Protein AF-A0A6G3XER3-F1 (afdb_monomer)

Sequence (91 aa):
MDREAVAPLRAAPHATPSERAALGRAARRDAPRSSHAEFTASARRPDPLAVLEAQSADRVPELVPIRYARMTESPFRFYRGAAALMAADLA

InterPro domains:
  IPR018721 Protein of unknown function DUF2252 [PF10009] (59-91)
  IPR018721 Protein of unknown function DUF2252 [PTHR39441] (17-91)

Organism: NCBI:txid2706086

Structure (mmCIF, N/CA/C/O backbone):
data_AF-A0A6G3XER3-F1
#
_entry.id   AF-A0A6G3XER3-F1
#
loop_
_atom_site.group_PDB
_atom_site.id
_atom_site.type_symbol
_atom_site.label_atom_id
_atom_site.label_alt_id
_atom_site.label_comp_id
_atom_site.label_asym_id
_atom_site.label_entity_id
_atom_site.label_seq_id
_atom_site.pdbx_PDB_ins_code
_atom_site.Cartn_x
_atom_site.Cartn_y
_atom_site.Cartn_z
_atom_site.occupancy
_atom_site.B_iso_or_equiv
_atom_site.auth_seq_id
_atom_site.auth_comp_id
_atom_site.auth_asym_id
_atom_site.auth_atom_id
_atom_site.pdbx_PDB_model_num
ATOM 1 N N . MET A 1 1 ? 2.075 -24.840 -6.700 1.00 37.66 1 MET A N 1
ATOM 2 C CA . MET A 1 1 ? 1.976 -23.517 -7.347 1.00 37.66 1 MET A CA 1
ATOM 3 C C . MET A 1 1 ? 3.404 -23.054 -7.546 1.00 37.66 1 MET A C 1
ATOM 5 O O . MET A 1 1 ? 4.072 -22.709 -6.575 1.00 37.66 1 MET A O 1
ATOM 9 N N . ASP A 1 2 ? 3.912 -23.248 -8.756 1.00 34.62 2 ASP A N 1
ATOM 10 C CA . ASP A 1 2 ? 5.340 -23.187 -9.055 1.00 34.62 2 ASP A CA 1
ATOM 11 C C . ASP A 1 2 ? 5.875 -21.762 -8.900 1.00 34.62 2 ASP A C 1
ATOM 13 O O . ASP A 1 2 ? 5.487 -20.838 -9.613 1.00 34.62 2 ASP A O 1
ATOM 17 N N . ARG A 1 3 ? 6.791 -21.584 -7.943 1.00 42.88 3 ARG A N 1
ATOM 18 C CA . ARG A 1 3 ? 7.502 -20.324 -7.649 1.00 42.88 3 ARG A CA 1
ATOM 19 C C . ARG A 1 3 ? 8.549 -19.961 -8.713 1.00 42.88 3 ARG A C 1
ATOM 21 O O . ARG A 1 3 ? 9.427 -19.145 -8.448 1.00 42.88 3 ARG A O 1
ATOM 28 N N . GLU A 1 4 ? 8.480 -20.561 -9.895 1.00 35.88 4 GLU A N 1
ATOM 29 C CA . GLU A 1 4 ? 9.493 -20.428 -10.945 1.00 35.88 4 GLU A CA 1
ATOM 30 C C . GLU A 1 4 ? 9.208 -19.263 -11.908 1.00 35.88 4 GLU A C 1
ATOM 32 O O . GLU A 1 4 ? 10.108 -18.770 -12.579 1.00 35.88 4 GLU A O 1
ATOM 37 N N . ALA A 1 5 ? 7.982 -18.729 -11.915 1.00 41.25 5 ALA A N 1
ATOM 38 C CA . ALA A 1 5 ? 7.579 -17.677 -12.852 1.00 41.25 5 ALA A CA 1
ATOM 39 C C . ALA A 1 5 ? 7.934 -16.236 -12.419 1.00 41.25 5 ALA A C 1
ATOM 41 O O . ALA A 1 5 ? 7.637 -15.288 -13.145 1.00 41.25 5 ALA A O 1
ATOM 42 N N . VAL A 1 6 ? 8.578 -16.029 -11.262 1.00 43.28 6 VAL A N 1
ATOM 43 C CA . VAL A 1 6 ? 8.896 -14.681 -10.742 1.00 43.28 6 VAL A CA 1
ATOM 44 C C . VAL A 1 6 ? 10.384 -14.344 -10.888 1.00 43.28 6 VAL A C 1
ATOM 46 O O . VAL A 1 6 ? 11.023 -13.985 -9.906 1.00 43.28 6 VAL A O 1
ATOM 49 N N . ALA A 1 7 ? 10.973 -14.452 -12.085 1.00 47.53 7 ALA A N 1
ATOM 50 C CA . ALA A 1 7 ? 12.209 -13.717 -12.409 1.00 47.53 7 ALA A CA 1
ATOM 51 C C . ALA A 1 7 ? 12.615 -13.784 -13.896 1.00 47.53 7 ALA A C 1
ATOM 53 O O . ALA A 1 7 ? 13.467 -14.587 -14.263 1.00 47.53 7 ALA A O 1
ATOM 54 N N . PRO A 1 8 ? 12.167 -12.824 -14.722 1.00 50.12 8 PRO A N 1
ATOM 55 C CA . PRO A 1 8 ? 13.015 -12.311 -15.802 1.00 50.12 8 PRO A CA 1
ATOM 56 C C . PRO A 1 8 ? 13.528 -10.887 -15.513 1.00 50.12 8 PRO A C 1
ATOM 58 O O . PRO A 1 8 ? 14.333 -10.346 -16.263 1.00 50.12 8 PRO A O 1
ATOM 61 N N . LEU A 1 9 ? 13.079 -10.258 -14.419 1.00 53.25 9 LEU A N 1
ATOM 62 C CA . LEU A 1 9 ? 13.339 -8.840 -14.127 1.00 53.25 9 LEU A CA 1
ATOM 63 C C . LEU A 1 9 ? 14.565 -8.568 -13.247 1.00 53.25 9 LEU A C 1
ATOM 65 O O . LEU A 1 9 ? 14.967 -7.412 -13.105 1.00 53.25 9 LEU A O 1
ATOM 69 N N . ARG A 1 10 ? 15.183 -9.594 -12.655 1.00 60.97 10 ARG A N 1
ATOM 70 C CA . ARG A 1 10 ? 16.461 -9.408 -11.962 1.00 60.97 10 ARG A CA 1
ATOM 71 C C . ARG A 1 10 ? 17.569 -9.427 -13.002 1.00 60.97 10 ARG A C 1
ATOM 73 O O . ARG A 1 10 ? 17.805 -10.454 -13.628 1.00 60.97 10 ARG A O 1
ATOM 80 N N . ALA A 1 11 ? 18.235 -8.287 -13.187 1.00 63.78 11 ALA A N 1
ATOM 81 C CA . ALA A 1 11 ? 19.460 -8.244 -13.973 1.00 63.78 11 ALA A CA 1
ATOM 82 C C . ALA A 1 11 ? 20.426 -9.320 -13.457 1.00 63.78 11 ALA A C 1
ATOM 84 O O . ALA A 1 11 ? 20.544 -9.498 -12.240 1.00 63.78 11 ALA A O 1
ATOM 85 N N . ALA A 1 12 ? 21.086 -10.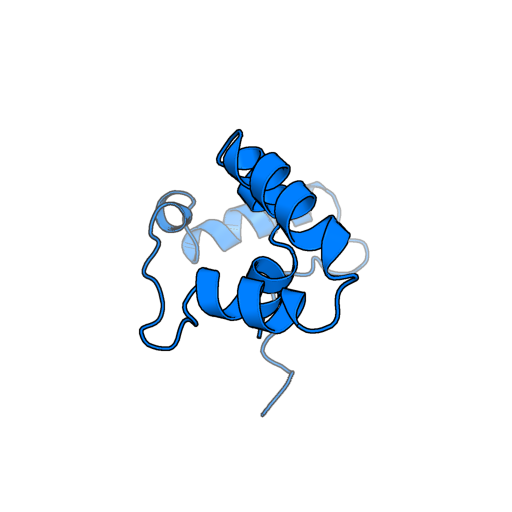029 -14.376 1.00 74.62 12 ALA A N 1
ATOM 86 C CA . ALA A 1 12 ? 22.066 -11.045 -14.019 1.00 74.62 12 ALA A CA 1
ATOM 87 C C . ALA A 1 12 ? 23.088 -10.467 -13.020 1.00 74.62 12 ALA A C 1
ATOM 89 O O . ALA A 1 12 ? 23.447 -9.283 -13.133 1.00 74.62 12 ALA A O 1
ATOM 90 N N . PRO A 1 13 ? 23.556 -11.263 -12.040 1.00 77.94 13 PRO A N 1
ATOM 91 C CA . PRO A 1 13 ? 24.653 -10.849 -11.178 1.00 77.94 13 PRO A CA 1
ATOM 92 C C . PRO A 1 13 ? 25.800 -10.286 -12.030 1.00 77.94 13 PRO A C 1
ATOM 94 O O . PRO A 1 13 ? 26.166 -10.881 -13.038 1.00 77.94 13 PRO A O 1
ATOM 97 N N . HIS A 1 14 ? 26.331 -9.123 -11.642 1.00 85.69 14 HIS A N 1
ATOM 98 C CA . HIS A 1 14 ? 27.405 -8.399 -12.345 1.00 85.69 14 HIS A CA 1
ATOM 99 C C . HIS A 1 14 ? 27.056 -7.738 -13.692 1.00 85.69 14 HIS A C 1
ATOM 101 O O . HIS A 1 14 ? 27.962 -7.241 -14.357 1.00 85.69 14 HIS A O 1
ATOM 107 N N . ALA A 1 15 ? 25.778 -7.626 -14.072 1.00 88.94 15 ALA A N 1
ATOM 108 C CA . ALA A 1 15 ? 25.393 -6.854 -15.257 1.00 88.94 15 ALA A CA 1
ATOM 109 C C . ALA A 1 15 ? 25.891 -5.400 -15.175 1.00 88.94 15 ALA A C 1
ATOM 111 O O . ALA A 1 15 ? 25.634 -4.679 -14.198 1.00 88.94 15 ALA A O 1
ATOM 112 N N . THR A 1 16 ? 26.543 -4.938 -16.234 1.00 94.06 16 THR A N 1
ATOM 113 C CA . THR A 1 16 ? 26.981 -3.553 -16.395 1.00 94.06 16 THR A CA 1
ATOM 114 C C . THR A 1 16 ? 25.780 -2.595 -16.409 1.00 94.06 16 THR A C 1
ATOM 116 O O . THR A 1 16 ? 24.655 -2.983 -16.746 1.00 94.06 16 THR A O 1
ATOM 119 N N . PRO A 1 17 ? 25.971 -1.303 -16.083 1.00 94.06 17 PRO A N 1
ATOM 120 C CA . PRO A 1 17 ? 24.903 -0.309 -16.206 1.00 94.06 17 PRO A CA 1
ATOM 121 C C . PRO A 1 17 ? 24.247 -0.267 -17.599 1.00 94.06 17 PRO A C 1
ATOM 123 O O . PRO A 1 17 ? 23.031 -0.091 -17.690 1.00 94.06 17 PRO A O 1
ATOM 126 N N . SER A 1 18 ? 25.026 -0.472 -18.670 1.00 95.38 18 SER A N 1
ATOM 127 C CA . SER A 1 18 ? 24.524 -0.487 -20.052 1.00 95.38 18 SER A CA 1
ATOM 128 C C . SER A 1 18 ? 23.594 -1.674 -20.311 1.00 95.38 18 SER A C 1
ATOM 130 O O . SER A 1 18 ? 22.501 -1.496 -20.853 1.00 95.38 18 SER A O 1
ATOM 132 N N . GLU A 1 19 ? 23.974 -2.868 -19.852 1.00 92.31 19 GLU A N 1
ATOM 133 C CA . GLU A 1 19 ? 23.163 -4.083 -19.986 1.00 92.31 19 GLU A CA 1
ATOM 134 C C . GLU A 1 19 ? 21.850 -3.972 -19.208 1.00 92.31 19 GLU A C 1
ATOM 136 O O . GLU A 1 19 ? 20.788 -4.280 -19.748 1.00 92.31 19 GLU A O 1
ATOM 141 N N . ARG A 1 20 ? 21.874 -3.435 -17.978 1.00 91.00 20 ARG A N 1
ATOM 142 C CA . ARG A 1 20 ? 20.640 -3.181 -17.207 1.00 91.00 20 ARG A CA 1
ATOM 143 C C . ARG A 1 20 ? 19.720 -2.186 -17.911 1.00 91.00 20 ARG A C 1
ATOM 145 O O . ARG A 1 20 ? 18.506 -2.382 -17.952 1.00 91.00 20 ARG A O 1
ATOM 152 N N . ALA A 1 21 ? 20.288 -1.127 -18.488 1.00 92.19 21 ALA A N 1
ATOM 153 C CA . ALA A 1 21 ? 19.521 -0.153 -19.254 1.00 92.19 21 ALA A CA 1
ATOM 154 C C . ALA A 1 21 ? 18.926 -0.769 -20.533 1.00 92.19 21 ALA A C 1
ATOM 156 O O . ALA A 1 21 ? 17.782 -0.468 -20.876 1.00 92.19 21 ALA A O 1
ATOM 157 N N . ALA A 1 22 ? 19.669 -1.639 -21.225 1.00 92.56 22 ALA A N 1
ATOM 158 C CA . ALA A 1 22 ? 19.188 -2.368 -22.396 1.00 92.56 22 ALA A CA 1
ATOM 159 C C . ALA A 1 22 ? 18.046 -3.332 -22.038 1.00 92.56 22 ALA A C 1
ATOM 161 O O . ALA A 1 22 ? 17.015 -3.307 -22.711 1.00 92.56 22 ALA A O 1
ATOM 162 N N . LEU A 1 23 ? 18.174 -4.082 -20.938 1.00 91.12 23 LEU A N 1
ATOM 163 C CA . LEU A 1 23 ? 17.121 -4.958 -20.418 1.00 91.12 23 LEU A CA 1
ATOM 164 C C . LEU A 1 23 ? 15.847 -4.165 -20.088 1.00 91.12 23 LEU A C 1
ATOM 166 O O . LEU A 1 23 ? 14.760 -4.511 -20.542 1.00 91.12 23 LEU A O 1
ATOM 170 N N . GLY A 1 24 ? 15.983 -3.040 -19.380 1.00 90.44 24 GLY A N 1
ATOM 171 C CA . GLY A 1 24 ? 14.851 -2.168 -19.063 1.00 90.44 24 GLY A CA 1
ATOM 172 C C . GLY A 1 24 ? 14.211 -1.509 -20.291 1.00 90.44 24 GLY A C 1
ATOM 173 O O . GLY A 1 24 ? 13.016 -1.228 -20.277 1.00 90.44 24 GLY A O 1
ATOM 174 N N . ARG A 1 25 ? 14.970 -1.256 -21.369 1.00 93.19 25 ARG A N 1
ATOM 175 C CA . ARG A 1 25 ? 14.404 -0.815 -22.658 1.00 93.19 25 ARG A CA 1
ATOM 176 C C . ARG A 1 25 ? 13.640 -1.943 -23.345 1.00 93.19 25 ARG A C 1
ATOM 178 O O . ARG A 1 25 ? 12.554 -1.687 -23.851 1.00 93.19 25 ARG A O 1
ATOM 185 N N . ALA A 1 26 ? 14.186 -3.157 -23.347 1.00 92.81 26 ALA A N 1
ATOM 186 C CA . ALA A 1 26 ? 13.551 -4.327 -23.943 1.00 92.81 26 ALA A CA 1
ATOM 187 C C . ALA A 1 26 ? 12.214 -4.669 -23.264 1.00 92.81 26 ALA A C 1
ATOM 189 O O . ALA A 1 26 ? 11.226 -4.861 -23.967 1.00 92.81 26 ALA A O 1
ATOM 190 N N . ALA A 1 27 ? 12.160 -4.628 -21.928 1.00 92.00 27 ALA A N 1
ATOM 191 C CA . ALA A 1 27 ? 10.952 -4.897 -21.142 1.00 92.00 27 ALA A CA 1
ATOM 192 C C . ALA A 1 27 ? 9.770 -3.960 -21.466 1.00 92.00 27 ALA A C 1
ATOM 194 O O . ALA A 1 27 ? 8.616 -4.319 -21.257 1.00 92.00 27 ALA A O 1
ATOM 195 N N . ARG A 1 28 ? 10.028 -2.766 -22.022 1.00 94.19 28 ARG A N 1
ATOM 196 C CA . ARG A 1 28 ? 8.966 -1.820 -22.417 1.00 94.19 28 ARG A CA 1
ATOM 197 C C . ARG A 1 28 ? 8.140 -2.284 -23.613 1.00 94.19 28 ARG A C 1
ATOM 199 O O . ARG A 1 28 ? 7.111 -1.672 -23.876 1.00 94.19 28 ARG A O 1
ATOM 206 N N . ARG A 1 29 ? 8.591 -3.300 -24.356 1.00 93.88 29 ARG A N 1
ATOM 207 C CA . ARG A 1 29 ? 7.776 -3.919 -25.412 1.00 93.88 29 ARG A CA 1
ATOM 208 C C . ARG A 1 29 ? 6.608 -4.704 -24.821 1.00 93.88 29 ARG A C 1
ATOM 210 O O . ARG A 1 29 ? 5.524 -4.658 -25.384 1.00 93.88 29 ARG A O 1
ATOM 217 N N . ASP A 1 30 ? 6.837 -5.345 -23.677 1.00 92.81 30 ASP A N 1
ATOM 218 C CA . ASP A 1 30 ? 5.845 -6.187 -23.004 1.00 92.81 30 ASP A CA 1
ATOM 219 C C . ASP A 1 30 ? 5.020 -5.380 -21.988 1.00 92.81 30 ASP A C 1
ATOM 221 O O . ASP A 1 30 ? 3.826 -5.608 -21.830 1.00 92.81 30 ASP A O 1
ATOM 225 N N . ALA A 1 31 ? 5.641 -4.390 -21.334 1.00 91.69 31 ALA A N 1
ATOM 226 C CA . ALA A 1 31 ? 4.990 -3.458 -20.411 1.00 91.69 31 ALA A CA 1
ATOM 227 C C . ALA A 1 31 ? 5.316 -1.994 -20.781 1.00 91.69 31 ALA A C 1
ATOM 229 O O . ALA A 1 31 ? 6.254 -1.398 -20.231 1.00 91.69 31 ALA A O 1
ATOM 230 N N . PRO A 1 32 ? 4.593 -1.395 -21.748 1.00 94.00 32 PRO A N 1
ATOM 231 C CA . PRO A 1 32 ? 4.772 0.005 -22.123 1.00 94.00 32 PRO A CA 1
ATOM 232 C C . PRO A 1 32 ? 4.504 0.952 -20.950 1.00 94.00 32 PRO A C 1
ATOM 234 O O . PRO A 1 32 ? 3.635 0.717 -20.124 1.00 94.00 32 PRO A O 1
ATOM 237 N N . ARG A 1 33 ? 5.178 2.108 -20.904 1.00 92.88 33 ARG A N 1
ATOM 238 C CA . ARG A 1 33 ? 4.989 3.073 -19.800 1.00 92.88 33 ARG A CA 1
ATOM 239 C C . ARG A 1 33 ? 3.540 3.544 -19.637 1.00 92.88 33 ARG A C 1
ATOM 241 O O . ARG A 1 33 ? 3.121 3.812 -18.518 1.00 92.88 33 ARG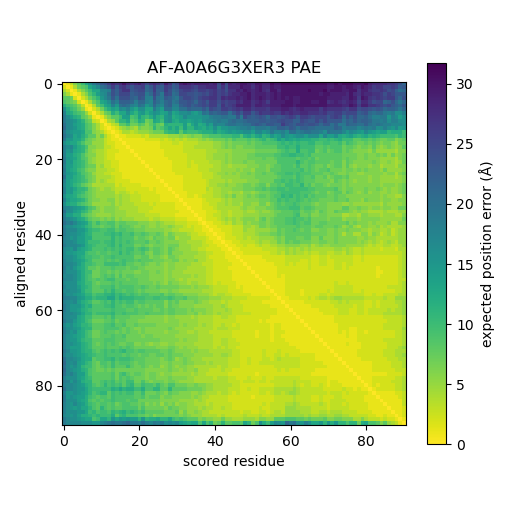 A O 1
ATOM 248 N N . SER A 1 34 ? 2.809 3.669 -20.743 1.00 93.75 34 SER A N 1
ATOM 249 C CA . SER A 1 34 ? 1.406 4.088 -20.748 1.00 93.75 34 SER A CA 1
ATOM 250 C C . SER A 1 34 ? 0.481 3.064 -20.095 1.00 93.75 34 SER A C 1
ATOM 252 O O . SER A 1 34 ? -0.515 3.471 -19.510 1.00 93.75 34 SER A O 1
ATOM 254 N N . SER A 1 35 ? 0.816 1.768 -20.122 1.00 93.31 35 SER A N 1
ATOM 255 C CA . SER A 1 35 ? -0.036 0.739 -19.516 1.00 93.31 35 SER A CA 1
ATOM 256 C C . SER A 1 35 ? -0.061 0.830 -17.988 1.00 93.31 35 SER A C 1
ATOM 258 O O . SER A 1 35 ? -0.996 0.352 -17.364 1.00 93.31 35 SER A O 1
ATOM 260 N N . HIS A 1 36 ? 0.922 1.489 -17.361 1.00 91.00 36 HIS A N 1
ATOM 261 C CA . HIS A 1 36 ? 0.909 1.747 -15.915 1.00 91.00 36 HIS A CA 1
ATOM 262 C C . HIS A 1 36 ? -0.133 2.787 -15.481 1.00 91.00 36 HIS A C 1
ATOM 264 O O . HIS A 1 36 ? -0.379 2.924 -14.286 1.00 91.00 36 HIS A O 1
ATOM 270 N N . ALA A 1 37 ? -0.710 3.548 -16.419 1.00 93.75 37 ALA A N 1
ATOM 271 C CA . ALA A 1 37 ? -1.804 4.469 -16.119 1.00 93.75 37 ALA A CA 1
ATOM 272 C C . ALA A 1 37 ? -3.152 3.742 -15.987 1.00 93.75 37 ALA A C 1
ATOM 274 O O . ALA A 1 37 ? -4.081 4.276 -15.383 1.00 93.75 37 ALA A O 1
ATOM 275 N N . GLU A 1 38 ? -3.264 2.536 -16.546 1.00 91.31 38 GLU A N 1
ATOM 276 C CA . GLU A 1 38 ? -4.472 1.730 -16.460 1.00 91.31 38 GLU A CA 1
ATOM 277 C C . GLU A 1 38 ? -4.525 1.027 -15.103 1.00 91.31 38 GLU A C 1
ATOM 279 O O . GLU A 1 38 ? -3.639 0.257 -14.733 1.00 91.31 38 GLU A O 1
ATOM 284 N N . PHE A 1 39 ? -5.592 1.287 -14.352 1.00 87.38 39 PHE A N 1
ATOM 285 C CA . PHE A 1 39 ? -5.879 0.593 -13.106 1.00 87.38 39 PHE A CA 1
ATOM 286 C C . PHE A 1 39 ? -7.326 0.117 -13.115 1.00 87.38 39 PHE A C 1
ATOM 288 O O . PHE A 1 39 ? -8.257 0.916 -13.169 1.00 87.38 39 PHE A O 1
ATOM 295 N N . THR A 1 40 ? -7.505 -1.199 -13.028 1.00 89.81 40 THR A N 1
ATOM 296 C CA . THR A 1 40 ? -8.808 -1.826 -12.807 1.00 89.81 40 THR A CA 1
ATOM 297 C C . THR A 1 40 ? -8.725 -2.623 -11.518 1.00 89.81 40 THR A C 1
ATOM 299 O O . THR A 1 40 ? -7.946 -3.572 -11.417 1.00 89.81 40 THR A O 1
ATOM 302 N N . ALA A 1 41 ? -9.501 -2.226 -10.511 1.00 85.75 41 ALA A N 1
ATOM 303 C CA . ALA A 1 41 ? -9.528 -2.943 -9.246 1.00 85.75 41 ALA A CA 1
ATOM 304 C C . ALA A 1 41 ? -10.118 -4.350 -9.437 1.00 85.75 41 ALA A C 1
ATOM 306 O O . ALA A 1 41 ? -11.122 -4.531 -10.126 1.00 85.75 41 ALA A O 1
ATOM 307 N N . SER A 1 42 ? -9.510 -5.347 -8.792 1.00 87.44 42 SER A N 1
ATOM 308 C CA . SER A 1 42 ? -10.077 -6.695 -8.717 1.00 87.44 42 SER A CA 1
ATOM 309 C C . SER A 1 42 ? -11.446 -6.655 -8.039 1.00 87.44 42 SER A C 1
ATOM 311 O O . SER A 1 42 ? -11.596 -6.032 -6.990 1.00 87.44 42 SER A O 1
ATOM 313 N N . ALA A 1 43 ? -12.418 -7.404 -8.565 1.00 89.94 43 ALA A N 1
ATOM 314 C CA . ALA A 1 43 ? -13.722 -7.582 -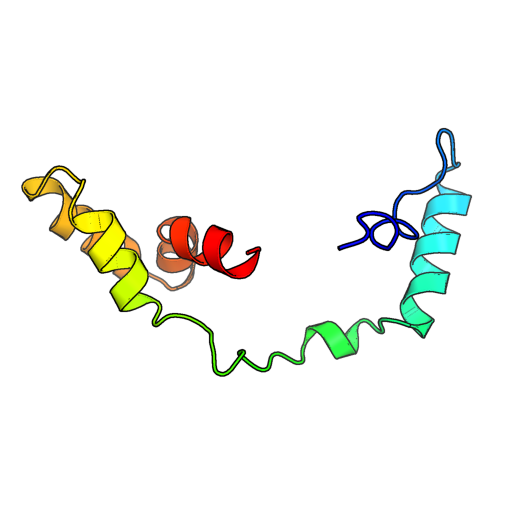7.917 1.00 89.94 43 ALA A CA 1
ATOM 315 C C . ALA A 1 43 ? -13.619 -8.233 -6.522 1.00 89.94 43 ALA A C 1
ATOM 317 O O . ALA A 1 43 ? -14.550 -8.153 -5.730 1.00 89.94 43 ALA A O 1
ATOM 318 N N . ARG A 1 44 ? -12.485 -8.879 -6.216 1.00 89.44 44 ARG A N 1
ATOM 319 C CA . ARG A 1 44 ? -12.189 -9.486 -4.908 1.00 89.44 44 ARG A CA 1
ATOM 320 C C . ARG A 1 44 ? -11.408 -8.558 -3.973 1.00 89.44 44 ARG A C 1
ATOM 322 O O . ARG A 1 44 ? -10.993 -9.002 -2.907 1.00 89.44 44 ARG A O 1
ATOM 329 N N . ARG A 1 45 ? -11.138 -7.311 -4.376 1.00 87.88 45 ARG A N 1
ATOM 330 C CA . ARG A 1 45 ? -10.395 -6.364 -3.541 1.00 87.88 45 ARG A CA 1
ATOM 331 C C . ARG A 1 45 ? -11.215 -6.051 -2.277 1.00 87.88 45 ARG A C 1
ATOM 333 O O . ARG A 1 45 ? -12.374 -5.667 -2.422 1.00 87.88 45 ARG A O 1
ATOM 340 N N . PRO A 1 46 ? -10.644 -6.193 -1.067 1.00 90.19 46 PRO A N 1
ATOM 341 C CA . PRO A 1 46 ? -11.333 -5.826 0.165 1.00 90.19 46 PRO A CA 1
ATOM 342 C C . PRO A 1 46 ? -11.711 -4.345 0.182 1.00 90.19 46 PRO A C 1
ATOM 344 O O . PRO A 1 46 ? -10.982 -3.513 -0.366 1.00 90.19 46 PRO A O 1
ATOM 347 N N . ASP A 1 47 ? -12.811 -4.013 0.859 1.00 92.19 47 ASP A N 1
ATOM 348 C CA . ASP A 1 47 ? -13.135 -2.619 1.156 1.00 92.19 47 ASP A CA 1
ATOM 349 C C . ASP A 1 47 ? -11.999 -1.993 1.989 1.00 92.19 47 ASP A C 1
ATOM 351 O O . ASP A 1 47 ? -11.667 -2.505 3.066 1.00 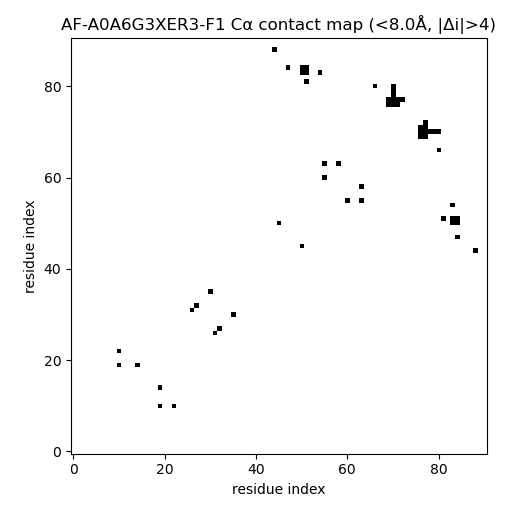92.19 47 ASP A O 1
ATOM 355 N N . PRO A 1 48 ? -11.388 -0.890 1.516 1.00 91.38 48 PRO A N 1
ATOM 356 C CA . PRO A 1 48 ? -10.348 -0.195 2.251 1.00 91.38 48 PRO A CA 1
ATOM 357 C C . PRO A 1 48 ? -10.719 0.173 3.690 1.00 91.38 48 PRO A C 1
ATOM 359 O O . PRO A 1 48 ? -9.851 0.139 4.565 1.00 91.38 48 PRO A O 1
ATOM 362 N N . LEU A 1 49 ? -11.979 0.528 3.951 1.00 92.25 49 LEU A N 1
ATOM 363 C CA . LEU A 1 49 ? -12.413 0.895 5.299 1.00 92.25 49 LEU A CA 1
ATOM 364 C C . LEU A 1 49 ? -12.514 -0.333 6.202 1.00 92.25 49 LEU A C 1
ATOM 366 O O . LEU A 1 49 ? -11.957 -0.309 7.299 1.00 92.25 49 LEU A O 1
ATOM 370 N N . ALA A 1 50 ? -13.074 -1.437 5.705 1.00 94.81 50 ALA A N 1
ATOM 371 C CA . ALA A 1 50 ? -13.127 -2.699 6.442 1.00 94.81 50 ALA A CA 1
ATOM 372 C C . ALA A 1 50 ? -11.731 -3.199 6.870 1.00 94.81 50 ALA A C 1
ATOM 374 O O . ALA A 1 50 ? -11.554 -3.686 7.988 1.00 94.81 50 ALA A O 1
ATOM 375 N N . VAL A 1 51 ? -10.704 -3.034 6.025 1.00 94.38 51 VAL A N 1
ATOM 376 C CA . VAL A 1 51 ? -9.317 -3.382 6.393 1.00 94.38 51 VAL A CA 1
ATOM 377 C C . VAL A 1 51 ? -8.792 -2.484 7.519 1.00 94.38 51 VAL A C 1
ATOM 379 O O . VAL A 1 51 ? -8.114 -2.961 8.432 1.00 94.38 51 VAL A O 1
ATOM 382 N N . LEU A 1 52 ? -9.089 -1.181 7.476 1.00 93.88 52 LEU A N 1
ATOM 383 C CA . LEU A 1 52 ? -8.674 -0.245 8.523 1.00 93.88 52 LEU A CA 1
ATOM 384 C C . LEU A 1 52 ? -9.390 -0.518 9.849 1.00 93.88 52 LEU A C 1
ATOM 386 O O . LEU A 1 52 ? -8.750 -0.436 10.899 1.00 93.88 52 LEU A O 1
ATOM 390 N N . GLU A 1 53 ? -10.671 -0.870 9.807 1.00 94.56 53 GLU A N 1
ATOM 391 C CA . GLU A 1 53 ? -11.478 -1.232 10.973 1.00 94.56 53 GLU A CA 1
ATOM 392 C C . GLU A 1 53 ? -10.978 -2.520 11.623 1.00 94.56 53 GLU A C 1
ATOM 394 O O . GLU A 1 53 ? -10.678 -2.513 12.818 1.00 94.56 53 GLU A O 1
ATOM 399 N N . ALA A 1 54 ? -10.767 -3.580 10.834 1.00 94.56 54 ALA A N 1
ATOM 400 C CA . ALA A 1 54 ? -10.193 -4.835 11.318 1.00 94.56 54 ALA A CA 1
ATOM 401 C C . ALA A 1 54 ? -8.833 -4.605 11.994 1.00 94.56 54 ALA A C 1
ATOM 403 O O . ALA A 1 54 ? -8.580 -5.097 13.088 1.00 94.56 54 ALA A O 1
ATOM 404 N N . GLN A 1 55 ? -7.976 -3.772 11.395 1.00 93.00 55 GLN A N 1
ATOM 405 C CA . GLN A 1 55 ? -6.689 -3.417 11.990 1.00 93.00 55 GLN A CA 1
ATOM 406 C C . GLN A 1 55 ? -6.817 -2.503 13.221 1.00 93.00 55 GLN A C 1
ATOM 408 O O . GLN A 1 55 ? -5.863 -2.388 13.989 1.00 93.00 55 GLN A O 1
ATOM 413 N N . SER A 1 56 ? -7.922 -1.773 13.376 1.00 94.56 56 SER A N 1
ATOM 414 C CA . SER A 1 56 ? -8.151 -0.878 14.517 1.00 94.56 56 SER A CA 1
ATOM 415 C C . SER A 1 56 ? -8.659 -1.627 15.745 1.00 94.56 56 SER A C 1
ATOM 417 O O . SER A 1 56 ? -8.433 -1.146 16.851 1.00 94.56 56 SER A O 1
ATOM 419 N N . ALA A 1 57 ? -9.269 -2.802 15.564 1.00 95.44 57 ALA A N 1
ATOM 420 C CA . ALA A 1 57 ? -9.763 -3.645 16.651 1.00 95.44 57 ALA A CA 1
ATOM 421 C C . ALA A 1 57 ? -8.660 -4.047 17.652 1.00 95.44 57 ALA A C 1
ATOM 423 O O . ALA A 1 57 ? -8.911 -4.090 18.851 1.00 95.44 57 ALA A O 1
ATOM 424 N N . ASP A 1 58 ? -7.425 -4.240 17.173 1.00 95.19 58 ASP A N 1
ATOM 425 C CA . ASP A 1 58 ? -6.265 -4.613 18.000 1.00 95.19 58 ASP A CA 1
ATOM 426 C C . ASP A 1 58 ? -5.424 -3.403 18.468 1.00 95.19 58 ASP A C 1
ATOM 428 O O . ASP A 1 58 ? -4.292 -3.552 18.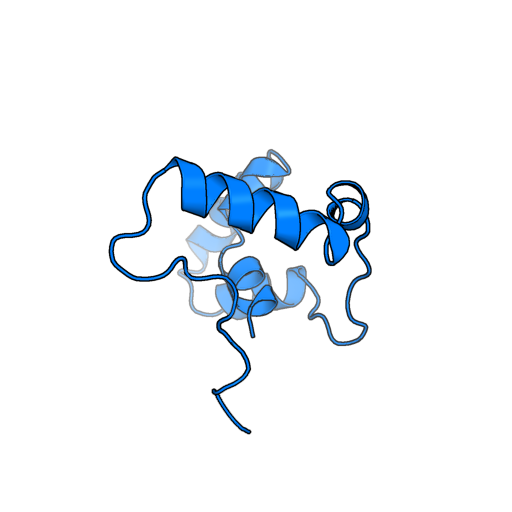942 1.00 95.19 58 ASP A O 1
ATOM 432 N N . ARG A 1 59 ? -5.908 -2.167 18.277 1.00 94.69 59 ARG A N 1
ATOM 433 C CA . ARG A 1 59 ? -5.195 -0.937 18.672 1.00 94.69 59 ARG A CA 1
ATOM 434 C C . ARG A 1 59 ? -5.708 -0.403 20.002 1.00 94.69 59 ARG A C 1
ATOM 436 O O . ARG A 1 59 ? -6.821 -0.685 20.418 1.00 94.69 59 ARG A O 1
ATOM 443 N N . VAL A 1 60 ? -4.891 0.445 20.629 1.00 97.69 60 VAL A N 1
ATOM 444 C CA . VAL A 1 60 ? -5.297 1.241 21.796 1.00 97.69 60 VAL A CA 1
ATOM 445 C C . VAL A 1 60 ? -6.495 2.124 21.397 1.00 97.69 60 VAL A C 1
ATOM 447 O O . VAL A 1 60 ? -6.304 3.007 20.548 1.00 97.69 60 VAL A O 1
ATOM 450 N N . PRO A 1 61 ? -7.705 1.896 21.948 1.00 96.81 61 PRO A N 1
ATOM 451 C CA . PRO A 1 61 ? -8.942 2.505 21.451 1.00 96.81 61 PRO A CA 1
ATOM 452 C C . PRO A 1 61 ? -8.913 4.036 21.422 1.00 96.81 61 PRO A C 1
ATOM 454 O O . PRO A 1 61 ? -9.359 4.655 20.458 1.00 96.81 61 PRO A O 1
ATOM 457 N N . GLU A 1 62 ? -8.306 4.659 22.428 1.00 97.81 62 GLU A N 1
ATOM 458 C CA . GLU A 1 62 ? -8.220 6.113 22.588 1.00 97.81 62 GLU A CA 1
ATOM 459 C C . GLU A 1 62 ? -7.363 6.777 21.498 1.00 97.81 62 GLU A C 1
ATOM 461 O O . GLU A 1 62 ? -7.509 7.967 21.215 1.00 97.81 62 GLU A O 1
ATOM 466 N N . LEU A 1 63 ? -6.478 6.015 20.846 1.00 97.38 63 LEU A N 1
ATOM 467 C CA . LEU A 1 63 ? -5.613 6.508 19.773 1.00 97.38 63 LEU A CA 1
ATOM 468 C C . LEU A 1 63 ? -6.217 6.313 18.376 1.00 97.38 63 LEU A C 1
ATOM 470 O O . LEU A 1 63 ? -5.738 6.924 17.414 1.00 97.38 63 LEU A O 1
ATOM 474 N N . VAL A 1 64 ? -7.267 5.497 18.239 1.00 96.62 64 VAL A N 1
ATOM 475 C CA . VAL A 1 64 ? -7.929 5.231 16.952 1.00 96.62 64 VAL A CA 1
ATOM 476 C C . VAL A 1 64 ? -8.499 6.518 16.328 1.00 96.62 64 VAL A C 1
ATOM 478 O O . VAL A 1 64 ? -8.196 6.776 15.159 1.00 96.62 64 VAL A O 1
ATOM 481 N N . PRO A 1 65 ? -9.206 7.405 17.062 1.00 97.12 65 PRO A N 1
ATOM 482 C CA . PRO A 1 65 ? -9.681 8.671 16.498 1.00 97.12 65 PRO A CA 1
ATOM 483 C C . PRO A 1 65 ? -8.545 9.579 16.010 1.00 97.12 65 PRO A C 1
ATOM 485 O O . PRO A 1 65 ? -8.644 10.183 14.943 1.00 97.12 65 PRO A O 1
ATOM 488 N N . ILE A 1 66 ? -7.427 9.638 16.745 1.00 97.06 66 ILE A N 1
ATOM 489 C CA . ILE A 1 66 ? -6.253 10.448 16.375 1.00 97.06 66 ILE A CA 1
ATOM 490 C C . ILE A 1 66 ? -5.625 9.923 15.078 1.00 97.06 66 ILE A C 1
ATOM 492 O O . ILE A 1 66 ? -5.220 10.710 14.218 1.00 97.06 66 ILE A O 1
ATOM 496 N N . ARG A 1 67 ? -5.550 8.596 14.917 1.00 95.44 67 ARG A N 1
ATOM 497 C CA . ARG A 1 67 ? -5.085 7.954 13.680 1.00 95.44 67 ARG A CA 1
ATOM 498 C C . ARG A 1 67 ? -5.953 8.375 12.498 1.00 95.44 67 ARG A C 1
ATOM 500 O O . ARG A 1 67 ? -5.403 8.834 11.499 1.00 95.44 67 ARG A O 1
ATOM 507 N N . TYR A 1 68 ? -7.273 8.246 12.618 1.00 95.81 68 TYR A N 1
ATOM 508 C CA . TYR A 1 68 ? -8.185 8.619 11.539 1.00 95.81 68 TYR A CA 1
ATOM 509 C C . TYR A 1 68 ? -8.097 10.111 11.213 1.00 95.81 68 TYR A C 1
ATOM 511 O O . TYR A 1 68 ?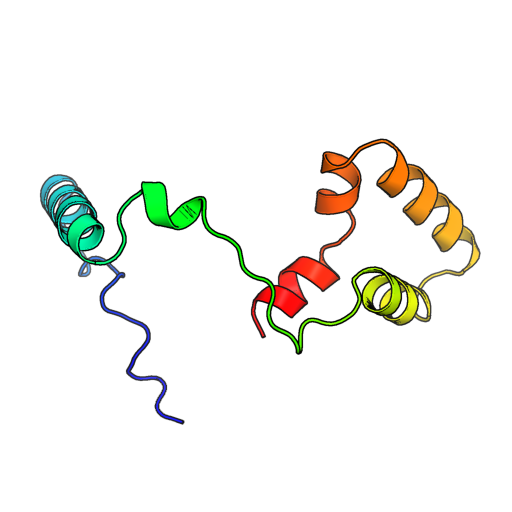 -7.891 10.443 10.050 1.00 95.81 68 TYR A O 1
ATOM 519 N N . ALA A 1 69 ? -8.102 10.996 12.216 1.00 97.19 69 ALA A N 1
ATOM 520 C CA . ALA A 1 69 ? -7.972 1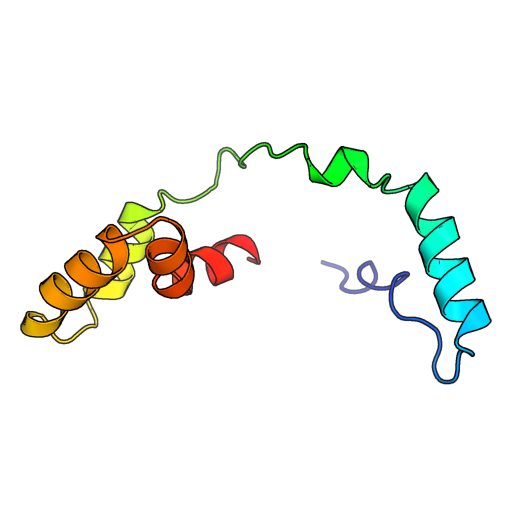2.441 12.008 1.00 97.19 69 ALA A CA 1
ATOM 521 C C . ALA A 1 69 ? -6.692 12.820 11.239 1.00 97.19 69 ALA A C 1
ATOM 523 O O . ALA A 1 69 ? -6.720 13.645 10.326 1.00 97.19 69 ALA A O 1
ATOM 524 N N . ARG A 1 70 ? -5.559 12.179 11.563 1.00 97.12 70 ARG A N 1
ATOM 525 C CA . ARG A 1 70 ? -4.291 12.389 10.844 1.00 97.12 70 ARG A CA 1
ATOM 526 C C . ARG A 1 70 ? -4.326 11.837 9.420 1.00 97.12 70 ARG A C 1
ATOM 528 O O . ARG A 1 70 ? -3.678 12.396 8.542 1.00 97.12 70 ARG A O 1
ATOM 535 N N . MET A 1 71 ? -5.035 10.736 9.181 1.00 96.75 71 MET A N 1
ATOM 536 C CA . MET A 1 71 ? -5.162 10.137 7.849 1.00 96.75 71 MET A CA 1
ATOM 537 C C . MET A 1 71 ? -6.081 10.950 6.931 1.00 96.75 71 MET A C 1
ATOM 539 O O . MET A 1 71 ? -5.801 11.035 5.739 1.00 96.75 71 MET A O 1
ATOM 543 N N . THR A 1 72 ? -7.136 11.570 7.464 1.00 96.88 72 THR A N 1
ATOM 544 C CA . THR A 1 72 ? -8.131 12.325 6.680 1.00 96.88 72 THR A CA 1
ATOM 545 C C . THR A 1 72 ? -7.651 13.697 6.206 1.00 96.88 72 THR A C 1
ATOM 547 O O . THR A 1 72 ? -8.277 14.289 5.337 1.00 96.88 72 THR A O 1
ATOM 550 N N . GLU A 1 73 ? -6.542 14.212 6.741 1.00 98.12 73 GLU A N 1
ATOM 551 C CA . GLU A 1 73 ? -6.007 15.540 6.397 1.00 98.12 73 GLU A CA 1
ATOM 552 C C . GLU A 1 73 ? -5.579 15.655 4.919 1.00 98.12 73 GLU 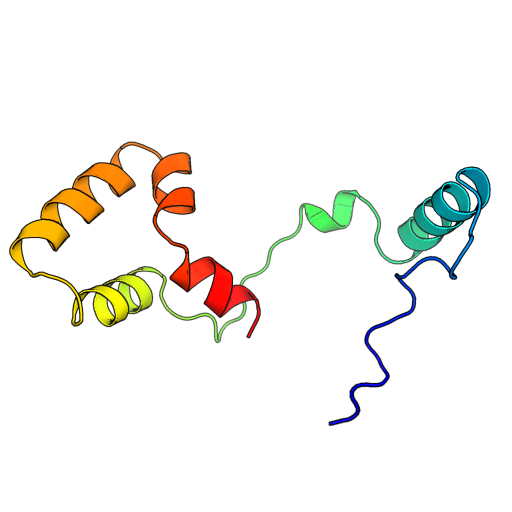A C 1
ATOM 554 O O . GLU A 1 73 ? -5.644 16.737 4.342 1.00 98.12 73 GLU A O 1
ATOM 559 N N . SER A 1 74 ? -5.142 14.564 4.276 1.00 97.62 74 SER A N 1
ATOM 560 C CA . SER A 1 74 ? -4.872 14.553 2.830 1.00 97.62 74 SER A CA 1
ATOM 561 C C . SER A 1 74 ? -4.804 13.133 2.257 1.00 97.62 74 SER A C 1
ATOM 563 O O . SER A 1 74 ? -4.461 12.198 2.988 1.00 97.62 74 SER A O 1
ATOM 565 N N . PRO A 1 75 ? -4.993 12.952 0.933 1.00 95.81 75 PRO A N 1
ATOM 566 C CA . PRO A 1 75 ? -4.786 11.656 0.281 1.00 95.81 75 PRO A CA 1
ATOM 567 C C . PRO A 1 75 ? -3.392 11.063 0.536 1.00 95.81 75 PRO A C 1
ATOM 569 O O . PRO A 1 75 ? -3.244 9.857 0.727 1.00 95.81 75 PRO A O 1
ATOM 572 N N . PHE A 1 76 ? -2.358 11.910 0.603 1.00 95.31 76 PHE A N 1
ATOM 573 C CA . PHE A 1 76 ? -0.998 11.461 0.893 1.00 95.31 76 PHE A CA 1
ATOM 574 C C . PHE A 1 76 ? -0.854 10.919 2.323 1.00 95.31 76 PHE A C 1
ATOM 576 O O . PHE A 1 76 ? -0.193 9.900 2.536 1.00 95.31 76 PHE A O 1
ATOM 583 N N . ARG A 1 77 ? -1.489 11.559 3.313 1.00 96.62 77 ARG A N 1
ATOM 584 C CA . ARG A 1 77 ? -1.492 11.048 4.691 1.00 96.62 77 ARG A CA 1
ATOM 585 C C . ARG A 1 77 ? -2.333 9.791 4.850 1.00 96.62 77 ARG A C 1
ATOM 587 O O . ARG A 1 77 ? -1.911 8.903 5.588 1.00 96.62 77 ARG A O 1
ATOM 594 N N . PHE A 1 78 ? -3.451 9.680 4.134 1.00 95.25 78 PHE A N 1
ATOM 595 C CA . PHE A 1 78 ? -4.199 8.429 4.052 1.00 95.25 78 PHE A CA 1
ATOM 596 C C . PHE A 1 78 ? -3.292 7.298 3.554 1.00 95.25 78 PHE A C 1
ATOM 598 O O . PHE A 1 78 ? -3.122 6.302 4.254 1.00 95.25 78 PHE A O 1
ATOM 605 N N . TYR A 1 79 ? -2.622 7.497 2.412 1.00 91.69 79 TYR A N 1
ATOM 606 C CA . TYR A 1 79 ? -1.685 6.523 1.845 1.00 91.69 79 TYR A CA 1
ATOM 607 C C . TYR A 1 79 ? -0.587 6.122 2.845 1.00 91.69 79 TYR A C 1
ATOM 609 O O . TYR A 1 79 ? -0.331 4.938 3.060 1.00 91.69 79 TYR A O 1
ATOM 617 N N . ARG A 1 80 ? 0.016 7.098 3.537 1.00 92.88 80 ARG A N 1
ATOM 618 C CA . ARG A 1 80 ? 1.042 6.848 4.566 1.00 92.88 80 ARG A CA 1
ATOM 619 C C . ARG A 1 80 ? 0.513 6.116 5.805 1.00 92.88 80 ARG A C 1
ATOM 621 O O . ARG A 1 80 ? 1.281 5.403 6.445 1.00 92.88 80 ARG A O 1
ATOM 628 N N . GLY A 1 81 ? -0.756 6.297 6.163 1.00 91.69 81 GLY A N 1
ATOM 629 C CA . GLY A 1 81 ? -1.385 5.645 7.315 1.00 91.69 81 GLY A CA 1
ATOM 630 C C . GLY A 1 81 ? -1.983 4.266 7.017 1.00 91.69 81 GLY A C 1
ATOM 631 O O . GLY A 1 81 ? -2.246 3.496 7.946 1.00 91.69 81 GLY A O 1
ATOM 632 N N . ALA A 1 82 ? -2.172 3.924 5.743 1.00 92.44 82 ALA A N 1
ATOM 633 C CA . ALA A 1 82 ? -2.889 2.735 5.296 1.00 92.44 82 ALA A CA 1
ATOM 634 C C . ALA A 1 82 ? -1.968 1.566 4.888 1.00 92.44 82 ALA A C 1
ATOM 636 O O . ALA A 1 82 ? -2.214 0.883 3.897 1.00 92.44 82 ALA A O 1
ATOM 637 N N . ALA A 1 83 ? -0.912 1.300 5.667 1.00 90.69 83 ALA A N 1
ATOM 638 C CA . ALA A 1 83 ? 0.048 0.226 5.380 1.00 90.69 83 ALA A CA 1
ATOM 639 C C . ALA A 1 83 ? -0.593 -1.161 5.196 1.00 90.69 83 ALA A C 1
ATOM 641 O O . ALA A 1 83 ? -0.150 -1.923 4.341 1.00 90.69 83 ALA A O 1
ATOM 642 N N . ALA A 1 84 ? -1.662 -1.466 5.937 1.00 90.94 84 ALA A N 1
ATOM 643 C CA . ALA A 1 84 ? -2.414 -2.707 5.768 1.00 90.94 84 ALA A CA 1
ATOM 644 C C . ALA A 1 84 ? -3.056 -2.842 4.374 1.00 90.94 84 ALA A C 1
ATOM 646 O O . ALA A 1 84 ? -3.088 -3.944 3.839 1.00 90.94 84 ALA A O 1
ATOM 647 N N . LEU A 1 85 ? -3.496 -1.739 3.750 1.00 90.75 85 LEU A N 1
ATOM 648 C CA . LEU A 1 85 ? -4.008 -1.763 2.373 1.00 90.75 85 LEU A CA 1
ATOM 649 C C 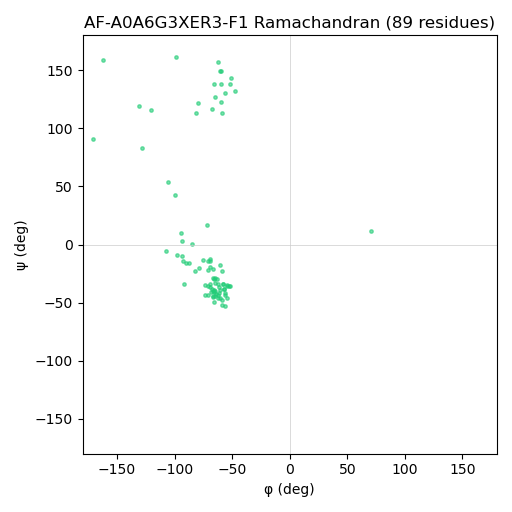. LEU A 1 85 ? -2.901 -2.104 1.380 1.00 90.75 85 LEU A C 1
ATOM 651 O O . LEU A 1 85 ? -3.087 -2.967 0.533 1.00 90.75 85 LEU A O 1
ATOM 655 N N . MET A 1 86 ? -1.729 -1.481 1.536 1.00 89.12 86 MET A N 1
ATOM 656 C CA . MET A 1 86 ? -0.574 -1.767 0.680 1.00 89.12 86 MET A CA 1
ATOM 657 C C . MET A 1 86 ? -0.120 -3.226 0.805 1.00 89.12 86 MET A C 1
ATOM 659 O O . MET A 1 86 ? 0.280 -3.827 -0.184 1.00 89.12 86 MET A O 1
ATOM 663 N N . ALA A 1 87 ? -0.188 -3.804 2.008 1.00 89.00 87 ALA A N 1
ATOM 664 C CA . ALA A 1 87 ? 0.100 -5.220 2.216 1.00 89.00 87 ALA A CA 1
ATOM 665 C C . ALA A 1 87 ? -0.961 -6.125 1.567 1.00 89.00 87 ALA A C 1
ATOM 667 O O . ALA A 1 87 ? -0.604 -7.125 0.951 1.00 89.00 87 ALA A O 1
ATOM 668 N N . ALA A 1 88 ? -2.245 -5.765 1.669 1.00 85.88 88 ALA A N 1
ATOM 669 C CA . ALA A 1 88 ? -3.337 -6.505 1.041 1.00 85.88 88 ALA A CA 1
ATOM 670 C C . ALA A 1 88 ? -3.264 -6.484 -0.496 1.00 85.88 88 ALA A C 1
ATOM 672 O O . ALA A 1 88 ? -3.615 -7.473 -1.129 1.00 85.88 88 ALA A O 1
ATOM 673 N N . ASP A 1 89 ? -2.765 -5.399 -1.098 1.00 84.00 89 ASP A N 1
ATOM 674 C CA . ASP A 1 89 ? -2.574 -5.297 -2.551 1.00 84.00 89 ASP A CA 1
ATOM 675 C C . ASP A 1 89 ? -1.440 -6.223 -3.082 1.00 84.00 89 ASP A C 1
ATOM 677 O O . ASP A 1 89 ? -1.329 -6.411 -4.292 1.00 84.00 89 ASP A O 1
ATOM 681 N N . LEU A 1 90 ? -0.603 -6.811 -2.209 1.00 79.75 90 LEU A N 1
ATOM 682 C CA . LEU A 1 90 ? 0.481 -7.747 -2.575 1.00 79.75 90 LEU A CA 1
ATOM 683 C C . LEU A 1 90 ? 0.120 -9.237 -2.420 1.00 79.75 90 LEU A C 1
ATOM 685 O O . LEU A 1 90 ? 0.938 -10.085 -2.790 1.00 79.75 90 LEU A O 1
ATOM 689 N N . ALA A 1 91 ? -1.025 -9.547 -1.807 1.00 66.12 91 ALA A N 1
ATOM 690 C CA . ALA A 1 91 ? -1.410 -10.897 -1.382 1.00 66.12 91 ALA A CA 1
ATOM 691 C C . ALA A 1 91 ? -2.108 -11.728 -2.473 1.00 66.12 91 ALA A C 1
ATOM 693 O O . ALA A 1 91 ? -2.749 -11.146 -3.379 1.00 66.12 91 ALA A O 1
#

pLDDT: mean 86.53, std 15.97, range [34.62, 98.12]

Mean predicted aligned error: 7.82 Å

Foldseek 3Di:
DDPPPPDPLDDPVPDDPVRNVVSVVVCCVVPPPVCVVDDDDDPPQDDLVVQLVVVQVPDDVVCSVVLVVQLVPDVVSVVVSSVSSVVSVVD

Secondary structure (DSSP, 8-state):
--TTSS-SSSPPTT--HHHHHHHHHHGGGTS-GGGGG-----TTPPPHHHHHHHHHHTS-GGGHHHHHHHHHT-HHHHHHH-HHHHHHTT-

Radius of gyration: 19.4 Å; Cα contacts (8 Å, |Δi|>4): 29; chains: 1; bounding box: 41×39×48 Å

Solvent-accessible surface area (backbone atoms only — not comparable to full-atom values): 5904 Å² total; per-residue (Å²): 132,81,84,76,82,82,68,88,81,68,69,59,91,86,59,48,75,66,56,47,52,49,51,60,57,57,49,36,76,82,55,41,81,71,60,72,74,66,80,80,84,60,93,81,60,75,59,72,62,60,55,52,49,63,60,46,72,83,43,65,70,86,51,49,62,58,52,51,57,57,22,70,74,37,75,67,37,32,61,73,68,38,57,69,57,63,54,58,76,72,108